Protein AF-A0A2V6IRQ8-F1 (afdb_monomer)

Structure (mmCIF, N/CA/C/O backbone):
data_AF-A0A2V6IRQ8-F1
#
_entry.id   AF-A0A2V6IRQ8-F1
#
loop_
_atom_site.group_PDB
_atom_site.id
_atom_site.type_symbol
_atom_site.label_atom_id
_atom_site.label_alt_id
_atom_site.label_comp_id
_atom_site.label_asym_id
_atom_site.label_entity_id
_atom_site.label_seq_id
_atom_site.pdbx_PDB_ins_code
_atom_site.Cartn_x
_atom_site.Cartn_y
_atom_site.Cartn_z
_atom_site.occupancy
_atom_site.B_iso_or_equiv
_atom_site.auth_seq_id
_atom_site.auth_comp_id
_atom_site.auth_asym_id
_atom_site.auth_atom_id
_atom_site.pdbx_PDB_model_num
ATOM 1 N N . MET A 1 1 ? -4.703 -6.733 11.888 1.00 53.25 1 MET A N 1
ATOM 2 C CA . MET A 1 1 ? -4.034 -6.183 10.716 1.00 53.25 1 MET A CA 1
ATOM 3 C C . MET A 1 1 ? -2.798 -5.450 11.197 1.00 53.25 1 MET A C 1
ATOM 5 O O . MET A 1 1 ? -2.923 -4.350 11.720 1.00 53.25 1 MET A O 1
ATOM 9 N N . ALA A 1 2 ? -1.626 -6.078 11.119 1.00 56.94 2 ALA A N 1
ATOM 10 C CA . ALA A 1 2 ? -0.384 -5.343 11.342 1.00 56.94 2 ALA A CA 1
ATOM 11 C C . ALA A 1 2 ? -0.173 -4.413 10.139 1.00 56.94 2 ALA A C 1
ATOM 13 O O . ALA A 1 2 ? -0.407 -4.824 8.999 1.00 56.94 2 ALA A O 1
ATOM 14 N N . LEU A 1 3 ? 0.179 -3.155 10.412 1.00 67.88 3 LEU A N 1
ATOM 15 C CA . LEU A 1 3 ? 0.457 -2.149 9.394 1.00 67.88 3 LEU A CA 1
ATOM 16 C C . LEU A 1 3 ? 1.966 -1.932 9.342 1.00 67.88 3 LEU A C 1
ATOM 18 O O . LEU A 1 3 ? 2.551 -1.478 10.327 1.00 67.88 3 LEU A O 1
ATOM 22 N N . THR A 1 4 ? 2.567 -2.204 8.191 1.00 81.94 4 THR A N 1
ATOM 23 C CA . THR A 1 4 ? 3.976 -1.888 7.941 1.00 81.94 4 THR A CA 1
ATOM 24 C C . THR A 1 4 ? 4.048 -0.744 6.942 1.00 81.94 4 THR A C 1
ATOM 26 O O . THR A 1 4 ? 3.414 -0.796 5.887 1.00 81.94 4 THR A O 1
ATOM 29 N N . ASN A 1 5 ? 4.799 0.302 7.284 1.00 85.81 5 ASN A N 1
ATOM 30 C CA . ASN A 1 5 ? 5.024 1.455 6.417 1.00 85.81 5 ASN A CA 1
ATOM 31 C C . ASN A 1 5 ? 6.472 1.430 5.931 1.00 85.81 5 ASN A C 1
ATOM 33 O O . ASN A 1 5 ? 7.392 1.362 6.747 1.00 85.81 5 ASN A O 1
ATOM 37 N N . PHE A 1 6 ? 6.658 1.498 4.617 1.00 87.19 6 PHE A N 1
ATOM 38 C CA . PHE A 1 6 ? 7.964 1.582 3.978 1.00 87.19 6 PHE A CA 1
ATOM 39 C C . PHE A 1 6 ? 8.106 2.945 3.303 1.00 87.19 6 PHE A C 1
ATOM 41 O O . PHE A 1 6 ? 7.242 3.354 2.528 1.00 87.19 6 PHE A O 1
ATOM 48 N N . GLU A 1 7 ? 9.205 3.627 3.602 1.00 84.62 7 GLU A N 1
ATOM 49 C CA . GLU A 1 7 ? 9.514 4.990 3.166 1.00 84.62 7 GLU A CA 1
ATOM 50 C C . GLU A 1 7 ? 10.965 5.043 2.668 1.00 84.62 7 GLU A C 1
ATOM 52 O O . GLU A 1 7 ? 11.757 4.144 2.961 1.00 84.62 7 GLU A O 1
ATOM 57 N N . ASN A 1 8 ? 11.331 6.115 1.958 1.00 81.81 8 ASN A N 1
ATOM 58 C CA . ASN A 1 8 ? 12.686 6.322 1.424 1.00 81.81 8 ASN A CA 1
ATOM 59 C C . ASN A 1 8 ? 13.161 5.176 0.506 1.00 81.81 8 ASN A C 1
ATOM 61 O O . ASN A 1 8 ? 14.272 4.660 0.628 1.00 81.81 8 ASN A O 1
ATOM 65 N N . LEU A 1 9 ? 12.275 4.769 -0.401 1.00 84.44 9 LEU A N 1
ATOM 66 C CA . LEU A 1 9 ? 12.488 3.698 -1.370 1.00 84.44 9 LEU A CA 1
ATOM 67 C C . LEU A 1 9 ? 13.013 4.264 -2.695 1.00 84.44 9 LEU A C 1
ATOM 69 O O . LEU A 1 9 ? 12.769 5.428 -3.018 1.00 84.44 9 LEU A O 1
ATOM 73 N N . SER A 1 10 ? 13.728 3.444 -3.466 1.00 82.69 10 SER A N 1
ATOM 74 C CA . SER A 1 10 ? 14.285 3.826 -4.768 1.00 82.69 10 SER A CA 1
ATOM 75 C C . SER A 1 10 ? 14.340 2.636 -5.718 1.00 82.69 10 SER A C 1
ATOM 77 O O . SER A 1 10 ? 14.867 1.590 -5.340 1.00 82.69 10 SER A O 1
ATOM 79 N N . GLY A 1 11 ? 13.883 2.824 -6.958 1.00 86.56 11 GLY A N 1
ATOM 80 C CA . GLY A 1 11 ? 13.835 1.747 -7.948 1.00 86.56 11 GLY A CA 1
ATOM 81 C C . GLY A 1 11 ? 12.893 0.610 -7.546 1.00 86.56 11 GLY A C 1
ATOM 82 O O . GLY A 1 11 ? 12.060 0.758 -6.646 1.00 86.56 11 GLY A O 1
ATOM 83 N N . ASP A 1 12 ? 13.020 -0.524 -8.232 1.00 90.44 12 ASP A N 1
ATOM 84 C CA . ASP A 1 12 ? 12.253 -1.725 -7.911 1.00 90.44 12 ASP A CA 1
ATOM 85 C C . ASP A 1 12 ? 12.600 -2.194 -6.498 1.00 90.44 12 ASP A C 1
ATOM 87 O O . ASP A 1 12 ? 13.757 -2.456 -6.164 1.00 90.44 12 ASP A O 1
ATOM 91 N N . THR A 1 13 ? 11.583 -2.279 -5.648 1.00 90.25 13 THR A N 1
ATOM 92 C CA . THR A 1 13 ? 11.760 -2.532 -4.221 1.00 90.25 13 THR A CA 1
ATOM 93 C C . THR A 1 13 ? 11.186 -3.894 -3.876 1.00 90.25 13 THR A C 1
ATOM 95 O O . THR A 1 13 ? 9.983 -4.115 -3.981 1.00 90.25 13 THR A O 1
ATOM 98 N N . THR A 1 14 ? 12.039 -4.809 -3.417 1.00 92.00 14 THR A N 1
ATOM 99 C CA . THR A 1 14 ? 11.591 -6.105 -2.893 1.00 92.00 14 THR A CA 1
ATOM 100 C C . THR A 1 14 ? 11.365 -6.004 -1.394 1.00 92.00 14 THR A C 1
ATOM 102 O O . THR A 1 14 ? 12.268 -5.618 -0.653 1.00 92.00 14 THR A O 1
ATOM 105 N N . ILE A 1 15 ? 10.160 -6.354 -0.953 1.00 88.38 15 ILE A N 1
ATOM 106 C CA . ILE A 1 15 ? 9.755 -6.319 0.451 1.00 88.38 15 ILE A CA 1
ATOM 107 C C . ILE A 1 15 ? 9.268 -7.691 0.908 1.00 88.38 15 ILE A C 1
ATOM 109 O O . ILE A 1 15 ? 8.635 -8.433 0.155 1.00 88.38 15 ILE A O 1
ATOM 113 N N . THR A 1 16 ? 9.547 -8.010 2.169 1.00 90.31 16 THR A N 1
ATOM 114 C CA . THR A 1 16 ? 8.952 -9.162 2.848 1.00 90.31 16 THR A CA 1
ATOM 115 C C . THR A 1 16 ? 7.533 -8.808 3.274 1.00 90.31 16 THR A C 1
ATOM 117 O O . THR A 1 16 ? 7.298 -7.741 3.846 1.00 90.31 16 THR A O 1
ATOM 120 N N . VAL A 1 17 ? 6.590 -9.701 2.996 1.00 87.56 17 VAL A N 1
ATOM 121 C CA . VAL A 1 17 ? 5.159 -9.510 3.242 1.00 87.56 17 VAL A CA 1
ATOM 122 C C . VAL A 1 17 ? 4.556 -10.754 3.874 1.00 87.56 17 VAL A C 1
ATOM 124 O O . VAL A 1 17 ? 5.045 -11.867 3.679 1.00 87.56 17 VAL A O 1
ATOM 127 N N . ASP A 1 18 ? 3.468 -10.564 4.614 1.00 86.81 18 ASP A N 1
ATOM 128 C CA . ASP A 1 18 ? 2.666 -11.692 5.064 1.00 86.81 18 ASP A CA 1
ATOM 129 C C . ASP A 1 18 ? 1.848 -12.266 3.907 1.00 86.81 18 ASP A C 1
ATOM 131 O O . ASP A 1 18 ? 1.414 -11.570 2.985 1.00 86.81 18 ASP A O 1
ATOM 135 N N . THR A 1 19 ? 1.586 -13.560 4.006 1.00 87.00 19 THR A N 1
ATOM 136 C CA . THR A 1 19 ? 0.744 -14.299 3.077 1.00 87.00 19 THR A CA 1
ATOM 137 C C . THR A 1 19 ? -0.640 -13.647 2.974 1.00 87.00 19 THR A C 1
ATOM 139 O O . THR A 1 19 ? -1.319 -13.459 3.985 1.00 87.00 19 THR A O 1
ATOM 142 N N . GLY A 1 20 ? -1.076 -13.301 1.760 1.00 85.06 20 GLY A N 1
ATOM 143 C CA . GLY A 1 20 ? -2.376 -12.651 1.545 1.00 85.06 20 GLY A CA 1
ATOM 144 C C . GLY A 1 20 ? -2.432 -11.175 1.956 1.00 85.06 20 GLY A C 1
ATOM 145 O O . GLY A 1 20 ? -3.526 -10.626 2.091 1.00 85.06 20 GLY A O 1
ATOM 146 N N . ALA A 1 21 ? -1.285 -10.530 2.193 1.00 88.12 21 ALA A N 1
ATOM 147 C CA . ALA A 1 21 ? -1.230 -9.096 2.440 1.00 88.12 21 ALA A CA 1
ATOM 148 C C . ALA A 1 21 ? -1.757 -8.276 1.254 1.00 88.12 21 ALA A C 1
ATOM 150 O O . ALA A 1 21 ? -1.769 -8.705 0.098 1.00 88.12 21 ALA A O 1
ATOM 151 N N . PHE A 1 22 ? -2.174 -7.053 1.562 1.00 90.25 22 PHE A N 1
ATOM 152 C CA . PHE A 1 22 ? -2.565 -6.060 0.574 1.00 90.25 22 PHE A CA 1
ATOM 153 C C . PHE A 1 22 ? -1.653 -4.843 0.686 1.00 90.25 22 PHE A C 1
ATOM 155 O O . PHE A 1 22 ? -1.447 -4.315 1.779 1.00 90.25 22 PHE A O 1
ATOM 162 N N . LEU A 1 23 ? -1.089 -4.406 -0.432 1.00 91.75 23 LEU A N 1
ATOM 163 C CA . LEU A 1 23 ? -0.146 -3.298 -0.501 1.00 91.75 23 LEU A CA 1
ATOM 164 C C . LEU A 1 23 ? -0.818 -2.107 -1.178 1.00 91.75 23 LEU A C 1
ATOM 166 O O . LEU A 1 23 ? -1.404 -2.242 -2.251 1.00 91.75 23 LEU A O 1
ATOM 170 N N . VAL A 1 24 ? -0.687 -0.937 -0.565 1.00 91.94 24 VAL A N 1
ATOM 171 C CA . VAL A 1 24 ? -1.057 0.351 -1.152 1.00 91.94 24 VAL A CA 1
ATOM 172 C C . VAL A 1 24 ? 0.225 1.115 -1.433 1.00 91.94 24 VAL A C 1
ATOM 174 O O . VAL A 1 24 ? 0.934 1.500 -0.501 1.00 91.94 24 VAL A O 1
ATOM 177 N N . VAL A 1 25 ? 0.522 1.323 -2.709 1.00 91.25 25 VAL A N 1
ATOM 178 C CA . VAL A 1 25 ? 1.750 1.969 -3.171 1.00 91.25 25 VAL A CA 1
ATOM 179 C C . VAL A 1 25 ? 1.410 3.363 -3.667 1.00 91.25 25 VAL A C 1
ATOM 181 O O . VAL A 1 25 ? 0.555 3.529 -4.533 1.00 91.25 25 VAL A O 1
ATOM 184 N N . HIS A 1 26 ? 2.078 4.368 -3.108 1.00 89.12 26 HIS A N 1
ATOM 185 C CA . HIS A 1 26 ? 1.963 5.748 -3.561 1.00 89.12 26 HIS A CA 1
ATOM 186 C C . HIS A 1 26 ? 3.193 6.108 -4.381 1.00 89.12 26 HIS A C 1
ATOM 188 O O . HIS A 1 26 ? 4.317 6.110 -3.867 1.00 89.12 26 HIS A O 1
ATOM 194 N N . TYR A 1 27 ? 2.979 6.502 -5.625 1.00 87.50 27 TYR A N 1
ATOM 195 C CA . TYR A 1 27 ? 4.008 7.057 -6.489 1.00 87.50 27 TYR A CA 1
ATOM 196 C C . TYR A 1 27 ? 3.909 8.582 -6.505 1.00 87.50 27 TYR A C 1
ATOM 198 O O . TYR A 1 27 ? 2.823 9.158 -6.552 1.00 87.50 27 TYR A O 1
ATOM 206 N N . GLY A 1 28 ? 5.054 9.255 -6.460 1.00 84.69 28 GLY A N 1
ATOM 207 C CA . GLY A 1 28 ? 5.132 10.714 -6.422 1.00 84.69 28 GLY A CA 1
ATOM 208 C C . GLY A 1 28 ? 6.580 11.187 -6.357 1.00 84.69 28 GLY A C 1
ATOM 209 O O . GLY A 1 28 ? 7.436 10.669 -7.071 1.00 84.69 28 GLY A O 1
ATOM 210 N N . LYS A 1 29 ? 6.883 12.121 -5.446 1.00 79.50 29 LYS A N 1
ATOM 211 C CA . LYS A 1 29 ? 8.236 12.673 -5.221 1.00 79.50 29 LYS A CA 1
ATOM 212 C C . LYS A 1 29 ? 9.232 11.673 -4.590 1.00 79.50 29 LYS A C 1
ATOM 214 O O . LYS A 1 29 ? 10.265 12.092 -4.090 1.00 79.50 29 LYS A O 1
ATOM 219 N N . GLY A 1 30 ? 8.945 10.370 -4.567 1.00 68.88 30 GLY A N 1
ATOM 220 C CA . GLY A 1 30 ? 9.873 9.344 -4.072 1.00 68.88 30 GLY A CA 1
ATOM 221 C C . GLY A 1 30 ? 11.289 9.454 -4.654 1.00 68.88 30 GLY A C 1
ATOM 222 O O . GLY A 1 30 ? 11.543 10.276 -5.534 1.00 68.88 30 GLY A O 1
ATOM 223 N N . SER A 1 31 ? 12.238 8.638 -4.197 1.00 64.62 31 SER A N 1
ATOM 224 C CA . SER A 1 31 ? 13.612 8.733 -4.713 1.00 64.62 31 SER A CA 1
ATOM 225 C C . SER A 1 31 ? 13.637 8.523 -6.236 1.00 64.62 31 SER A C 1
ATOM 227 O O . SER A 1 31 ? 13.258 7.463 -6.730 1.00 64.62 31 SER A O 1
ATOM 229 N N . GLY A 1 32 ? 14.028 9.562 -6.985 1.00 62.81 32 GLY A N 1
ATOM 230 C CA . GLY A 1 32 ? 13.998 9.588 -8.457 1.00 62.81 32 GLY A CA 1
ATOM 231 C C . GLY A 1 32 ? 12.677 10.047 -9.100 1.00 62.81 32 GLY A C 1
ATOM 232 O O . GLY A 1 32 ? 12.580 10.070 -10.323 1.00 62.81 32 GLY A O 1
ATOM 233 N N . GLY A 1 33 ? 11.671 10.430 -8.311 1.00 63.72 33 GLY A N 1
ATOM 234 C CA . GLY A 1 33 ? 10.341 10.835 -8.769 1.00 63.72 33 GLY A CA 1
ATOM 235 C C . GLY A 1 33 ? 10.127 12.345 -8.929 1.00 63.72 33 GLY A C 1
ATOM 236 O O . GLY A 1 33 ? 10.807 13.172 -8.316 1.00 63.72 33 GLY A O 1
ATOM 237 N N . SER A 1 34 ? 9.137 12.723 -9.743 1.00 67.69 34 SER A N 1
ATOM 238 C CA . SER A 1 34 ? 8.743 14.120 -9.956 1.00 67.69 34 SER A CA 1
ATOM 239 C C . SER A 1 34 ? 7.863 14.662 -8.820 1.00 67.69 34 SER A C 1
ATOM 241 O O . SER A 1 34 ? 7.087 13.942 -8.201 1.00 67.69 34 SER A O 1
ATOM 243 N N . SER A 1 35 ? 7.930 15.974 -8.574 1.00 66.62 35 SER A N 1
ATOM 244 C CA . SER A 1 35 ? 6.988 16.695 -7.696 1.00 66.62 35 SER A CA 1
ATOM 245 C C . SER A 1 35 ? 5.658 17.042 -8.382 1.00 66.62 35 SER A C 1
ATOM 247 O O . SER A 1 35 ? 4.798 17.687 -7.778 1.00 66.62 35 SER A O 1
ATOM 249 N N . LYS A 1 36 ? 5.500 16.664 -9.656 1.00 63.97 36 LYS A N 1
ATOM 250 C CA . LYS A 1 36 ? 4.322 16.909 -10.490 1.00 63.97 36 LYS A CA 1
ATOM 251 C C . LYS A 1 36 ? 3.714 15.562 -10.887 1.00 63.97 36 LYS A C 1
ATOM 253 O O . LYS A 1 36 ? 4.378 14.780 -11.565 1.00 63.97 36 LYS A O 1
ATOM 258 N N . GLY A 1 37 ? 2.466 15.330 -10.486 1.00 63.28 37 GLY A N 1
ATOM 259 C CA . GLY A 1 37 ? 1.765 14.063 -10.716 1.00 63.28 37 GLY A CA 1
ATOM 260 C C . GLY A 1 37 ? 2.118 12.996 -9.679 1.00 63.28 37 GLY A C 1
ATOM 261 O O . GLY A 1 37 ? 3.211 12.991 -9.113 1.00 63.28 37 GLY A O 1
ATOM 262 N N . GLY A 1 38 ? 1.151 12.136 -9.393 1.00 73.44 38 GLY A N 1
ATOM 263 C CA . GLY A 1 38 ? 1.280 11.008 -8.488 1.00 73.44 38 GLY A CA 1
ATOM 264 C C . GLY A 1 38 ? 0.208 9.986 -8.825 1.00 73.44 38 GLY A C 1
ATOM 265 O O . GLY A 1 38 ? -0.879 10.355 -9.273 1.00 73.44 38 GLY A O 1
ATOM 266 N N . SER A 1 39 ? 0.527 8.719 -8.616 1.00 83.19 39 SER A N 1
ATOM 267 C CA . SER A 1 39 ? -0.394 7.611 -8.836 1.00 83.19 39 SER A CA 1
ATOM 268 C C . SER A 1 39 ? -0.483 6.746 -7.593 1.00 83.19 39 SER A C 1
ATOM 270 O O . SER A 1 39 ? 0.354 6.810 -6.685 1.00 83.19 39 SER A O 1
ATOM 272 N N . LEU A 1 40 ? -1.551 5.963 -7.534 1.00 87.62 40 LEU A N 1
ATOM 273 C CA . LEU A 1 40 ? -1.799 5.034 -6.452 1.00 87.62 40 LEU A CA 1
ATOM 274 C C . LEU A 1 40 ? -2.113 3.677 -7.054 1.00 87.62 40 LEU A C 1
ATOM 276 O O . LEU A 1 40 ? -3.021 3.553 -7.873 1.00 87.62 40 LEU A O 1
ATOM 280 N N . GLU A 1 41 ? -1.376 2.669 -6.610 1.00 89.69 41 GLU A N 1
ATOM 281 C CA . GLU A 1 41 ? -1.554 1.300 -7.068 1.00 89.69 41 GLU A CA 1
ATOM 282 C C . GLU A 1 41 ? -1.776 0.355 -5.897 1.00 89.69 41 GLU A C 1
ATOM 284 O O . GLU A 1 41 ? -1.313 0.570 -4.772 1.00 89.69 41 GLU A O 1
ATOM 289 N N . PHE A 1 42 ? -2.515 -0.707 -6.188 1.00 90.69 42 PHE A N 1
ATOM 290 C CA . PHE A 1 42 ? -2.904 -1.722 -5.232 1.00 90.69 42 PHE A CA 1
ATOM 291 C C . PHE A 1 42 ? -2.350 -3.069 -5.674 1.00 90.69 42 PHE A C 1
ATOM 293 O O . PHE A 1 42 ? -2.649 -3.525 -6.777 1.00 90.69 42 PHE A O 1
ATOM 300 N N . PHE A 1 43 ? -1.595 -3.725 -4.797 1.00 90.25 43 PHE A N 1
ATOM 301 C CA . PHE A 1 43 ? -1.071 -5.062 -5.054 1.00 90.25 43 PHE A CA 1
ATOM 302 C C . PHE A 1 43 ? -1.647 -6.029 -4.031 1.00 90.25 43 PHE A C 1
ATOM 304 O O . PHE A 1 43 ? -1.519 -5.832 -2.821 1.00 90.25 43 PHE A O 1
ATOM 311 N N . GLN A 1 44 ? -2.281 -7.087 -4.521 1.00 90.94 44 GLN A N 1
ATOM 312 C CA . GLN A 1 44 ? -2.716 -8.196 -3.691 1.00 90.94 44 GLN A CA 1
ATOM 313 C C . GLN A 1 44 ? -1.660 -9.293 -3.749 1.00 90.94 44 GLN A C 1
ATOM 315 O O . GLN A 1 44 ? -1.338 -9.790 -4.826 1.00 90.94 44 GLN A O 1
ATOM 320 N N . VAL A 1 45 ? -1.149 -9.687 -2.587 1.00 89.56 45 VAL A N 1
ATOM 321 C CA . VAL A 1 45 ? -0.247 -10.831 -2.474 1.00 89.56 45 VAL A CA 1
ATOM 322 C C . VAL A 1 45 ? -1.079 -12.103 -2.625 1.00 89.56 45 VAL A C 1
ATOM 324 O O . VAL A 1 45 ? -2.024 -12.333 -1.867 1.00 89.56 45 VAL A O 1
ATOM 327 N N . VAL A 1 46 ? -0.751 -12.926 -3.618 1.00 88.50 46 VAL A N 1
ATOM 328 C CA . VAL A 1 46 ? -1.454 -14.180 -3.939 1.00 88.50 46 VAL A CA 1
ATOM 329 C C . VAL A 1 46 ? -0.499 -15.374 -3.831 1.00 88.50 46 VAL A C 1
ATOM 331 O O . VAL A 1 46 ? 0.670 -15.208 -3.502 1.00 88.50 46 VAL A O 1
ATOM 334 N N . ASN A 1 47 ? -0.999 -16.595 -4.057 1.00 90.12 47 ASN A N 1
ATOM 335 C CA . ASN A 1 47 ? -0.194 -17.830 -4.147 1.00 90.12 47 ASN A CA 1
ATOM 336 C C . ASN A 1 47 ? 0.739 -18.107 -2.961 1.00 90.12 47 ASN A C 1
ATOM 338 O O . ASN A 1 47 ? 1.776 -18.749 -3.095 1.00 90.12 47 ASN A O 1
ATOM 342 N N . ASN A 1 48 ? 0.353 -17.631 -1.787 1.00 87.38 48 ASN A N 1
ATOM 343 C CA . ASN A 1 48 ? 1.126 -17.730 -0.566 1.00 87.38 48 ASN A CA 1
ATOM 344 C C . ASN A 1 48 ? 2.544 -17.126 -0.626 1.00 87.38 48 ASN A C 1
ATOM 346 O O . ASN A 1 48 ? 3.428 -17.549 0.121 1.00 87.38 48 ASN A O 1
ATOM 350 N N . GLU A 1 49 ? 2.756 -16.121 -1.475 1.00 88.69 49 GLU A N 1
ATOM 351 C CA . GLU A 1 49 ? 4.026 -15.404 -1.547 1.00 88.69 49 GLU A CA 1
ATOM 352 C C . GLU A 1 49 ? 4.356 -14.699 -0.222 1.00 88.69 49 GLU A C 1
ATOM 354 O O . GLU A 1 49 ? 3.480 -14.198 0.487 1.00 88.69 49 GLU A O 1
ATOM 359 N N . THR A 1 50 ? 5.647 -14.674 0.108 1.00 89.50 50 THR A N 1
ATOM 360 C CA . THR A 1 50 ? 6.196 -14.018 1.308 1.00 89.50 50 THR A CA 1
ATOM 361 C C . THR A 1 50 ? 7.162 -12.885 0.965 1.00 89.50 50 THR A C 1
ATOM 363 O O . THR A 1 50 ? 7.630 -12.159 1.842 1.00 89.50 50 THR A O 1
ATOM 366 N N . THR A 1 51 ? 7.452 -12.706 -0.322 1.00 90.19 51 THR A N 1
ATOM 367 C CA . THR A 1 51 ? 8.303 -11.647 -0.860 1.00 90.19 51 THR A CA 1
ATOM 368 C C . THR A 1 51 ? 7.702 -11.155 -2.160 1.00 90.19 51 THR A C 1
ATOM 370 O O . THR A 1 51 ? 7.429 -11.967 -3.040 1.00 90.19 51 THR A O 1
ATOM 373 N N . VAL A 1 52 ? 7.534 -9.842 -2.290 1.00 91.00 52 VAL A N 1
ATOM 374 C CA . VAL A 1 52 ? 7.001 -9.215 -3.504 1.00 91.00 52 VAL A CA 1
ATOM 375 C C . VAL A 1 52 ? 7.918 -8.080 -3.925 1.00 91.00 52 VAL A C 1
ATOM 377 O O . VAL A 1 52 ? 8.395 -7.310 -3.089 1.00 91.00 52 VAL A O 1
ATOM 380 N N . THR A 1 53 ? 8.154 -7.976 -5.230 1.00 93.12 53 THR A N 1
A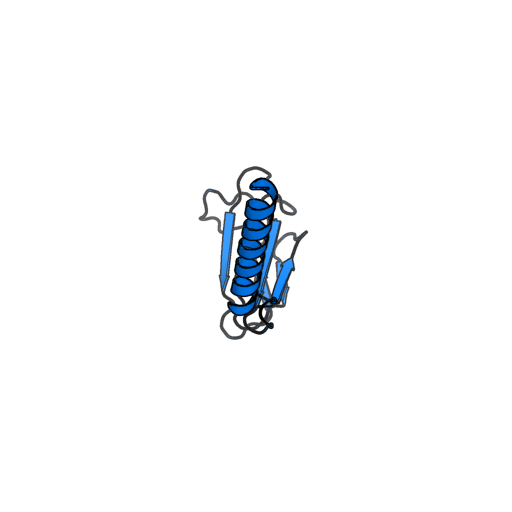TOM 381 C CA . THR A 1 53 ? 8.866 -6.850 -5.832 1.00 93.12 53 THR A CA 1
ATOM 382 C C . THR A 1 53 ? 7.854 -5.839 -6.348 1.00 93.12 53 THR A C 1
ATOM 384 O O . THR A 1 53 ? 7.090 -6.122 -7.267 1.00 93.12 53 THR A O 1
ATOM 387 N N . VAL A 1 54 ? 7.849 -4.656 -5.740 1.00 91.19 54 VAL A N 1
ATOM 388 C CA . VAL A 1 54 ?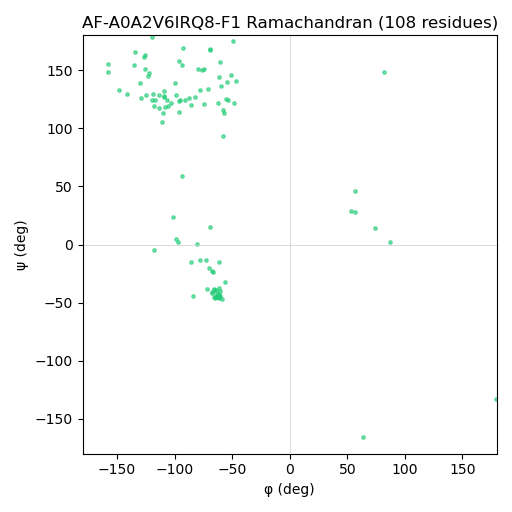 7.045 -3.517 -6.179 1.00 91.19 54 VAL A CA 1
ATOM 389 C C . VAL A 1 54 ? 7.840 -2.733 -7.227 1.00 91.19 54 VAL A C 1
ATOM 391 O O . VAL A 1 54 ? 8.976 -2.340 -6.935 1.00 91.19 54 VAL A O 1
ATOM 394 N N . PRO A 1 55 ? 7.276 -2.486 -8.424 1.00 90.12 55 PRO A N 1
ATOM 395 C CA . PRO A 1 55 ? 7.936 -1.700 -9.460 1.00 90.12 55 PRO A CA 1
ATOM 396 C C . 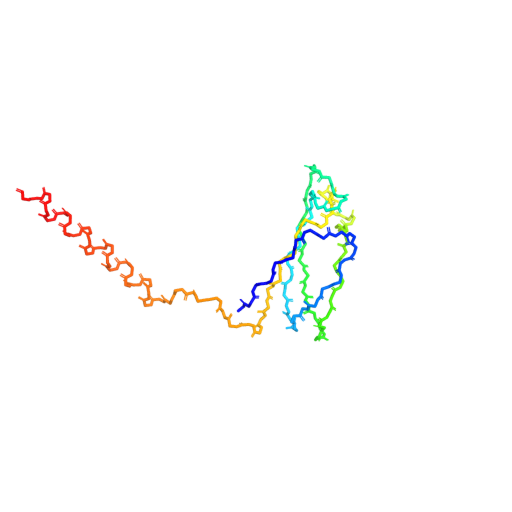PRO A 1 55 ? 8.258 -0.284 -8.980 1.00 90.12 55 PRO A C 1
ATOM 398 O O . PRO A 1 55 ? 7.416 0.375 -8.370 1.00 90.12 55 PRO A O 1
ATOM 401 N N . GLY A 1 56 ? 9.462 0.201 -9.279 1.00 87.25 56 GLY A N 1
ATOM 402 C CA . GLY A 1 56 ? 9.950 1.522 -8.872 1.00 87.25 56 GLY A CA 1
ATOM 403 C C . GLY A 1 56 ? 9.203 2.686 -9.513 1.00 87.25 56 GLY A C 1
ATOM 404 O O . GLY A 1 56 ? 9.159 3.785 -8.952 1.00 87.25 56 GLY A O 1
ATOM 405 N N . PHE A 1 57 ? 8.594 2.423 -10.665 1.00 85.44 57 PHE A N 1
ATOM 406 C CA . PHE A 1 57 ? 7.755 3.349 -11.405 1.00 85.44 57 PHE A CA 1
ATOM 407 C C . PHE A 1 57 ? 6.370 2.738 -11.599 1.00 85.44 57 PHE A C 1
ATOM 409 O O . PHE A 1 57 ? 6.256 1.517 -11.729 1.00 85.44 57 PHE A O 1
ATOM 416 N N . PRO A 1 58 ? 5.330 3.575 -11.627 1.00 85.25 58 PRO A N 1
ATOM 417 C CA . PRO A 1 58 ? 3.970 3.113 -11.817 1.00 85.25 58 PRO A CA 1
ATOM 418 C C . PRO A 1 58 ? 3.739 2.590 -13.235 1.00 85.25 58 PRO A C 1
ATOM 420 O O . PRO A 1 58 ? 4.537 2.801 -14.153 1.00 85.25 58 PRO A O 1
ATOM 423 N N . ASN A 1 59 ? 2.607 1.921 -13.417 1.00 85.50 59 ASN A N 1
ATOM 424 C CA . ASN A 1 59 ? 2.157 1.402 -14.692 1.00 85.50 59 ASN A CA 1
ATOM 425 C C . ASN A 1 59 ? 2.132 2.514 -15.751 1.00 85.50 59 ASN A C 1
ATOM 427 O O . ASN A 1 59 ? 1.455 3.529 -15.601 1.00 85.50 59 ASN A O 1
ATOM 431 N N . ALA A 1 60 ? 2.832 2.287 -16.864 1.00 80.94 60 ALA A N 1
ATOM 432 C CA . ALA A 1 60 ? 2.949 3.247 -17.961 1.00 80.94 60 ALA A CA 1
ATOM 433 C C . ALA A 1 60 ? 1.603 3.610 -18.627 1.00 80.94 60 ALA A C 1
ATOM 435 O O . ALA A 1 60 ? 1.536 4.580 -19.379 1.00 80.94 60 ALA A O 1
ATOM 436 N N . GLY A 1 61 ? 0.540 2.837 -18.379 1.00 82.00 61 GLY A N 1
ATOM 437 C CA . GLY A 1 61 ? -0.820 3.153 -18.813 1.00 82.00 61 GLY A CA 1
ATOM 438 C C . GLY A 1 61 ? -1.532 4.213 -17.963 1.00 82.00 61 GLY A C 1
ATOM 439 O O . GLY A 1 61 ? -2.563 4.728 -18.396 1.00 82.00 61 GLY A O 1
ATOM 440 N N . ASP A 1 62 ? -1.016 4.556 -16.780 1.00 76.31 62 ASP A N 1
ATOM 441 C CA . ASP A 1 62 ? -1.585 5.608 -15.940 1.00 76.31 62 ASP A CA 1
ATOM 442 C C . ASP A 1 62 ? -1.037 6.987 -16.355 1.00 76.31 62 ASP A C 1
ATOM 444 O O . ASP A 1 62 ? 0.158 7.277 -16.340 1.00 76.31 62 ASP A O 1
ATOM 448 N N . THR A 1 63 ? -1.954 7.865 -16.757 1.00 75.38 63 THR A N 1
ATOM 449 C CA . THR A 1 63 ? -1.649 9.199 -17.293 1.00 75.38 63 THR A CA 1
ATOM 450 C C . THR A 1 63 ? -1.105 10.158 -16.226 1.00 75.38 63 THR A C 1
ATOM 452 O O . THR A 1 63 ? -0.455 11.147 -16.562 1.00 75.38 63 THR A O 1
ATOM 455 N N . PHE A 1 64 ? -1.343 9.882 -14.939 1.00 69.19 64 PHE A N 1
ATOM 456 C CA . PHE A 1 64 ? -0.888 10.714 -13.817 1.00 69.19 64 PHE A CA 1
ATOM 457 C C . PHE A 1 64 ? 0.394 10.182 -13.153 1.00 69.19 64 PHE A C 1
ATOM 459 O O . PHE A 1 64 ? 0.875 10.746 -12.164 1.00 69.19 64 PHE A O 1
ATOM 466 N N . ALA A 1 65 ? 0.974 9.126 -13.720 1.00 69.38 65 ALA A N 1
ATOM 467 C CA . ALA A 1 65 ? 1.980 8.269 -13.111 1.00 69.38 65 ALA A CA 1
ATOM 468 C C . ALA A 1 65 ? 3.424 8.702 -13.436 1.00 69.38 65 ALA A C 1
ATOM 470 O O . ALA A 1 65 ? 4.228 7.970 -14.003 1.00 69.38 65 ALA A O 1
ATOM 471 N N . THR A 1 66 ? 3.777 9.936 -13.077 1.00 71.50 66 THR A N 1
ATOM 472 C CA . THR A 1 66 ? 5.090 10.541 -13.388 1.00 71.50 66 THR A CA 1
ATOM 473 C C . THR A 1 66 ? 6.081 10.539 -12.213 1.00 71.50 66 THR A C 1
ATOM 475 O O . THR A 1 66 ? 7.002 11.358 -12.165 1.00 71.50 66 THR A O 1
ATOM 478 N N . GLY A 1 67 ? 5.908 9.634 -11.245 1.00 76.50 67 GLY A N 1
ATOM 479 C CA . GLY A 1 67 ? 6.667 9.600 -9.989 1.00 76.50 67 GLY A CA 1
ATOM 480 C C . GLY A 1 67 ? 7.351 8.263 -9.699 1.00 76.50 67 GLY A C 1
ATOM 481 O O . GLY A 1 67 ? 7.003 7.241 -10.272 1.00 76.50 67 GLY A O 1
ATOM 482 N N . GLY A 1 68 ? 8.315 8.276 -8.780 1.00 83.81 68 GLY A N 1
ATOM 483 C CA . GLY A 1 68 ? 8.887 7.064 -8.183 1.00 83.81 68 GLY A CA 1
ATOM 484 C C . GLY A 1 68 ? 8.147 6.697 -6.895 1.00 83.81 68 GLY A C 1
ATOM 485 O O . GLY A 1 68 ? 7.357 7.507 -6.393 1.00 83.81 68 GLY A O 1
ATOM 486 N N . ILE A 1 69 ? 8.396 5.508 -6.337 1.00 86.94 69 ILE A N 1
ATOM 487 C CA . ILE A 1 69 ? 7.762 5.073 -5.078 1.00 86.94 69 ILE A CA 1
ATOM 488 C C . ILE A 1 69 ? 8.052 6.085 -3.964 1.00 86.94 69 ILE A C 1
ATOM 490 O O . ILE A 1 69 ? 9.187 6.236 -3.513 1.00 86.94 69 ILE A O 1
ATOM 494 N N . SER A 1 70 ? 7.010 6.768 -3.495 1.00 86.88 70 SER A N 1
ATOM 495 C CA . SER A 1 70 ? 7.082 7.630 -2.314 1.00 86.88 70 SER A CA 1
ATOM 496 C C . SER A 1 70 ? 6.901 6.834 -1.029 1.00 86.88 70 SER A C 1
ATOM 498 O O . SER A 1 70 ? 7.679 7.023 -0.101 1.00 86.88 70 SER A O 1
ATOM 500 N N . SER A 1 71 ? 5.931 5.916 -1.001 1.00 87.88 71 SER A N 1
ATOM 501 C CA . SER A 1 71 ? 5.673 5.053 0.148 1.00 87.88 71 SER A CA 1
ATOM 502 C C . SER A 1 71 ? 4.923 3.785 -0.236 1.00 87.88 71 SER A C 1
ATOM 504 O O . SER A 1 71 ? 4.174 3.751 -1.217 1.00 87.88 71 SER A O 1
ATOM 506 N N . ILE A 1 72 ? 5.092 2.746 0.580 1.00 89.69 72 ILE A N 1
ATOM 507 C CA . ILE A 1 72 ? 4.304 1.514 0.512 1.00 89.69 72 ILE A CA 1
ATOM 508 C C . ILE A 1 72 ? 3.680 1.273 1.881 1.00 89.69 72 ILE A C 1
ATOM 510 O O . ILE A 1 72 ? 4.376 1.240 2.897 1.00 89.69 72 ILE A O 1
ATOM 514 N N . ARG A 1 73 ? 2.365 1.058 1.909 1.00 89.94 73 ARG A N 1
ATOM 515 C CA . ARG A 1 73 ? 1.650 0.586 3.096 1.00 89.94 73 ARG A CA 1
ATOM 516 C C . ARG A 1 73 ? 1.209 -0.849 2.905 1.00 89.94 73 ARG A C 1
ATOM 518 O O . ARG A 1 73 ? 0.405 -1.127 2.021 1.00 89.94 73 ARG A O 1
ATOM 525 N N . ALA A 1 74 ? 1.708 -1.735 3.756 1.00 88.25 74 ALA A N 1
ATOM 526 C CA . ALA A 1 74 ? 1.313 -3.131 3.782 1.00 88.25 74 ALA A CA 1
ATOM 527 C C . ALA A 1 74 ? 0.278 -3.383 4.873 1.00 88.25 74 ALA A C 1
ATOM 529 O O . ALA A 1 74 ? 0.474 -3.031 6.038 1.00 88.25 74 ALA A O 1
ATOM 530 N N . PHE A 1 75 ? -0.811 -4.025 4.476 1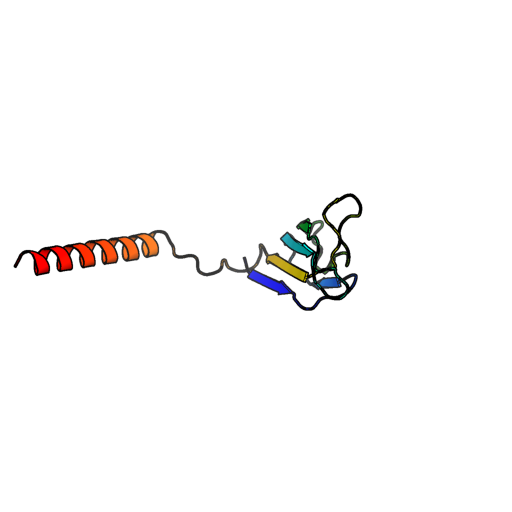.00 86.06 75 PHE A N 1
ATOM 531 C CA . PHE A 1 75 ? -1.896 -4.442 5.335 1.00 86.06 75 PHE A CA 1
ATOM 532 C C . PHE A 1 75 ? -1.901 -5.965 5.438 1.00 86.06 75 PHE A C 1
ATOM 534 O O . PHE A 1 75 ? -2.297 -6.666 4.505 1.00 86.06 75 PHE A O 1
ATOM 541 N N . CYS A 1 76 ? -1.463 -6.477 6.585 1.00 79.31 76 CYS A N 1
ATOM 542 C CA . CYS A 1 76 ? -1.286 -7.908 6.779 1.00 79.31 76 CYS A CA 1
ATOM 543 C C . CYS A 1 76 ? -2.516 -8.556 7.439 1.00 79.31 76 CYS A C 1
ATOM 545 O O . CYS A 1 76 ? -2.884 -8.145 8.548 1.00 79.31 76 CYS A O 1
ATOM 547 N N . PRO A 1 77 ? -3.133 -9.591 6.838 1.00 69.62 77 PRO A N 1
ATOM 548 C CA . PRO A 1 77 ? -4.299 -10.269 7.412 1.00 69.62 77 PRO A CA 1
ATOM 549 C C . PRO A 1 77 ? -3.975 -11.057 8.693 1.00 69.62 77 PRO A C 1
ATOM 551 O O . PRO A 1 77 ? -4.868 -11.261 9.509 1.00 69.62 77 PRO A O 1
ATOM 554 N N . GLY A 1 78 ? -2.712 -11.454 8.900 1.00 60.91 78 GLY A N 1
ATOM 555 C CA . GLY A 1 78 ? -2.284 -12.287 10.034 1.00 60.91 78 GLY A CA 1
ATOM 556 C C . GLY A 1 78 ? -1.947 -11.544 11.334 1.00 60.91 78 GLY A C 1
ATOM 557 O O . GLY A 1 78 ? -1.871 -12.168 12.389 1.00 60.91 78 GLY A O 1
ATOM 558 N N . GLY A 1 79 ? -1.757 -10.221 11.302 1.00 60.22 79 GLY A N 1
ATOM 559 C CA . GLY A 1 79 ? -1.480 -9.462 12.527 1.00 60.22 79 GLY A CA 1
ATOM 560 C C . GLY A 1 79 ? -2.747 -9.257 13.368 1.00 60.22 79 GLY A C 1
ATOM 561 O O . GLY A 1 79 ? -3.826 -9.107 12.783 1.00 60.22 79 GLY A O 1
ATOM 562 N N . PRO A 1 80 ? -2.669 -9.148 14.709 1.00 58.00 80 PRO A N 1
ATOM 563 C CA . PRO A 1 80 ? -3.811 -8.703 15.505 1.00 58.00 80 PRO A CA 1
ATOM 564 C C . PRO A 1 80 ? -4.318 -7.351 14.967 1.00 58.00 80 PRO A C 1
ATOM 566 O O . PRO A 1 80 ? -3.516 -6.538 14.492 1.00 58.00 80 PRO A O 1
ATOM 569 N N . PRO A 1 81 ? -5.641 -7.107 14.891 1.00 60.06 81 PRO A N 1
ATOM 570 C CA . PRO A 1 81 ? -6.167 -5.770 14.622 1.00 60.06 81 PRO A CA 1
ATOM 571 C C . PRO A 1 81 ? -5.442 -4.758 15.516 1.00 60.06 81 PRO A C 1
ATOM 573 O O . PRO A 1 81 ? -5.190 -5.088 16.680 1.00 60.06 81 PRO A O 1
ATOM 576 N N . PRO A 1 82 ? -5.103 -3.548 15.025 1.00 64.25 82 PRO A N 1
ATOM 577 C CA . PRO A 1 82 ? -4.803 -2.479 15.966 1.00 64.25 82 PRO A CA 1
ATOM 578 C C . PRO A 1 82 ? -5.976 -2.412 16.955 1.00 64.25 82 PRO A C 1
ATOM 580 O O . PRO A 1 82 ? -7.097 -2.721 16.539 1.00 64.25 82 PRO A O 1
ATOM 583 N N . PRO A 1 83 ? -5.760 -2.078 18.237 1.00 69.06 83 PRO A N 1
ATOM 584 C CA . PRO A 1 83 ? -6.849 -1.971 19.199 1.00 69.06 83 PRO A CA 1
ATOM 585 C C . PRO A 1 83 ? -7.869 -0.943 18.697 1.00 69.06 83 PRO A C 1
ATOM 587 O O . PRO A 1 83 ? -7.699 0.262 18.873 1.00 69.06 83 PRO A O 1
ATOM 590 N N . VAL A 1 84 ? -8.897 -1.408 17.989 1.00 71.50 84 VAL A N 1
ATOM 591 C CA . VAL A 1 84 ? -10.014 -0.575 17.570 1.00 71.50 84 VAL A CA 1
ATOM 592 C C . VAL A 1 84 ? -10.927 -0.516 18.785 1.00 71.50 84 VAL A C 1
ATOM 594 O O . VAL A 1 84 ? -11.262 -1.580 19.313 1.00 71.50 84 VAL A O 1
ATOM 597 N N . PRO A 1 85 ? -11.308 0.684 19.257 1.00 73.31 85 PRO A N 1
ATOM 598 C CA . PRO A 1 85 ? -12.298 0.818 20.311 1.00 73.31 85 PRO A CA 1
ATOM 599 C C . PRO A 1 85 ? -13.515 -0.038 19.977 1.00 73.31 85 PRO A C 1
ATOM 601 O O . PRO A 1 85 ? -14.118 0.116 18.913 1.00 73.31 85 PRO A O 1
ATOM 604 N N . ASP A 1 86 ? -13.845 -0.967 20.864 1.00 77.50 86 ASP A N 1
ATOM 605 C CA . ASP A 1 86 ? -15.040 -1.778 20.705 1.00 77.50 86 ASP A CA 1
ATOM 606 C C . ASP A 1 86 ? -16.302 -0.922 20.908 1.00 77.50 86 ASP A C 1
ATOM 608 O O . ASP A 1 86 ? -16.265 0.227 21.372 1.00 77.50 86 ASP A O 1
ATOM 612 N N . SER A 1 87 ? -17.459 -1.482 20.553 1.00 78.81 87 SER A N 1
ATOM 613 C CA . SER A 1 87 ? -18.747 -0.809 20.739 1.00 78.81 87 SER A CA 1
ATOM 614 C C . SER A 1 87 ? -18.979 -0.403 22.203 1.00 78.81 87 SER A C 1
ATOM 616 O O . SER A 1 87 ? -19.547 0.660 22.457 1.00 78.81 87 SER A O 1
ATOM 618 N N . GLY A 1 88 ? -18.461 -1.171 23.168 1.00 81.62 88 GLY A N 1
ATOM 619 C CA . GLY A 1 88 ? -18.481 -0.827 24.592 1.00 81.62 88 GLY A CA 1
ATOM 620 C C . GLY A 1 88 ? -17.716 0.460 24.911 1.00 81.62 88 GLY A C 1
ATOM 621 O O . GLY A 1 88 ? -18.240 1.349 25.582 1.00 81.62 88 GLY A O 1
ATOM 622 N N . THR A 1 89 ? -16.514 0.615 24.362 1.00 84.69 89 THR A N 1
ATOM 623 C CA . THR A 1 89 ? -15.678 1.811 24.513 1.00 84.69 89 THR A CA 1
ATOM 624 C C . THR A 1 89 ? -16.361 3.029 23.898 1.00 84.69 89 THR A C 1
ATOM 626 O O . THR A 1 89 ? -16.397 4.097 24.513 1.00 84.69 89 THR A O 1
ATOM 629 N N . THR A 1 90 ? -16.983 2.874 22.724 1.00 86.25 90 THR A N 1
ATOM 630 C CA . THR A 1 90 ? -17.749 3.970 22.106 1.00 86.25 90 THR A CA 1
ATOM 631 C C . THR A 1 90 ? -18.955 4.383 22.953 1.00 86.25 90 THR A C 1
ATOM 633 O O . THR A 1 90 ? -19.203 5.578 23.119 1.00 86.25 90 THR A O 1
ATOM 636 N N . ALA A 1 91 ? -19.658 3.424 23.566 1.00 88.44 91 ALA A N 1
ATOM 637 C CA . ALA A 1 91 ? -20.783 3.701 24.454 1.00 88.44 91 ALA A CA 1
ATOM 638 C C . ALA A 1 91 ? -20.342 4.427 25.736 1.00 88.44 91 ALA A C 1
ATOM 640 O O . ALA A 1 91 ? -21.023 5.350 26.178 1.00 88.44 91 ALA A O 1
ATOM 641 N N . MET A 1 92 ? -19.185 4.075 26.302 1.00 93.06 92 MET A N 1
ATOM 642 C CA . MET A 1 92 ? -18.617 4.757 27.472 1.00 93.06 92 MET A CA 1
ATOM 643 C C . MET A 1 92 ? -18.178 6.193 27.155 1.00 93.06 92 MET A C 1
ATOM 645 O O . MET A 1 92 ? -18.448 7.115 27.931 1.00 93.06 92 MET A O 1
ATOM 649 N N . LEU A 1 93 ? -17.549 6.419 25.998 1.00 91.75 93 LEU A N 1
ATOM 650 C CA . LEU A 1 93 ? -17.184 7.764 25.540 1.00 91.75 93 LEU A CA 1
ATOM 651 C C . LEU A 1 93 ? -18.427 8.628 25.295 1.00 91.75 93 LEU A C 1
ATOM 653 O O . LEU A 1 93 ? -18.490 9.766 25.755 1.00 91.75 93 LEU A O 1
ATOM 657 N N . LEU A 1 94 ? -19.454 8.073 24.648 1.00 91.44 94 LEU A N 1
ATOM 658 C CA . LEU A 1 94 ? -20.719 8.774 24.441 1.00 91.44 94 LEU A CA 1
ATOM 659 C C . LEU A 1 94 ? -21.422 9.070 25.773 1.00 91.44 94 LEU A C 1
ATOM 661 O O . LEU A 1 94 ? -21.870 10.191 26.006 1.00 91.44 94 LEU A O 1
ATOM 665 N N . GLY A 1 95 ? -21.482 8.086 26.671 1.00 92.50 95 GLY A N 1
ATOM 666 C CA . GLY A 1 95 ? -22.089 8.229 27.990 1.00 92.50 95 GLY A CA 1
ATOM 667 C C . GLY A 1 95 ? -21.395 9.292 28.840 1.00 92.50 95 GLY A C 1
ATOM 668 O O . GLY A 1 95 ? -22.066 10.140 29.428 1.00 92.50 95 GLY A O 1
ATOM 669 N N . SER A 1 96 ? -20.060 9.307 28.858 1.00 91.31 96 SER A N 1
ATOM 670 C CA . SER A 1 96 ? -19.283 10.322 29.580 1.00 91.31 96 SER A CA 1
ATOM 671 C C . SER A 1 96 ? -19.465 11.724 28.994 1.00 91.31 96 SER A C 1
ATOM 673 O O . SER A 1 96 ? -19.641 12.678 29.755 1.00 91.31 96 SER A O 1
ATOM 675 N N . ALA A 1 97 ? -19.531 11.858 27.666 1.00 91.50 97 ALA A N 1
ATOM 676 C CA . ALA A 1 97 ? -19.825 13.130 27.012 1.00 91.50 97 ALA A CA 1
ATOM 677 C C . ALA A 1 97 ? -21.223 13.659 27.382 1.00 91.50 97 ALA A C 1
ATOM 679 O O . ALA A 1 97 ? -21.371 14.830 27.740 1.00 91.50 97 ALA A O 1
ATOM 680 N N . VAL A 1 98 ? -22.248 12.799 27.363 1.00 92.75 98 VAL A N 1
ATOM 681 C CA . VAL A 1 98 ? -23.628 13.173 27.723 1.00 92.75 98 VAL A CA 1
ATOM 682 C C . VAL A 1 98 ? -23.748 13.505 29.213 1.00 92.75 98 VAL A C 1
ATOM 684 O O . VAL A 1 98 ? -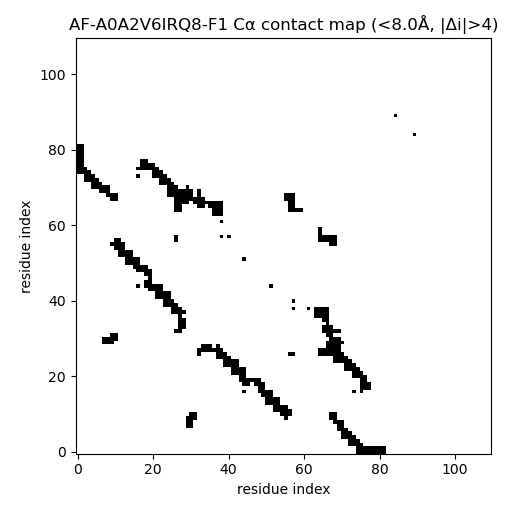24.398 14.490 29.572 1.00 92.75 98 VAL A O 1
ATOM 687 N N . ALA A 1 99 ? -23.095 12.738 30.088 1.00 92.25 99 ALA A N 1
ATOM 688 C CA . ALA A 1 99 ? -23.065 13.008 31.523 1.00 92.25 99 ALA A CA 1
ATOM 689 C C . ALA A 1 99 ? -22.373 14.345 31.831 1.00 92.25 99 ALA A C 1
ATOM 691 O O . ALA A 1 99 ? -22.913 15.161 32.581 1.00 92.25 99 ALA A O 1
ATOM 692 N N . GLY A 1 100 ? -21.225 14.608 31.197 1.00 91.56 100 GLY A N 1
ATOM 693 C CA . GLY A 1 100 ? -20.513 15.881 31.304 1.00 91.56 100 GLY A CA 1
ATOM 694 C C . GLY A 1 100 ? -21.372 17.058 30.844 1.00 91.56 100 GLY A C 1
ATOM 695 O O . GLY A 1 100 ? -21.515 18.043 31.569 1.00 91.56 100 GLY A O 1
ATOM 696 N N . LEU A 1 101 ? -22.035 16.930 29.691 1.00 90.88 101 LEU A N 1
ATOM 697 C CA . LEU A 1 101 ? -22.954 17.952 29.190 1.00 90.88 101 LEU A CA 1
ATOM 698 C C . LEU A 1 101 ? -24.126 18.189 30.156 1.00 90.88 101 LEU A C 1
ATOM 700 O O . LEU A 1 101 ? -24.511 19.334 30.390 1.00 90.88 101 LEU A O 1
ATOM 704 N N . GLY A 1 102 ? -2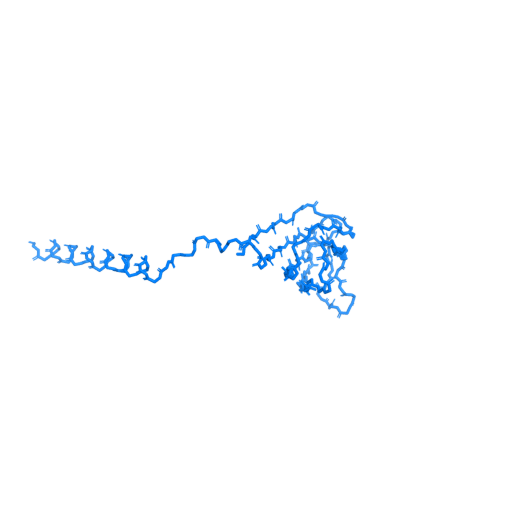4.668 17.126 30.756 1.00 91.75 102 GLY A N 1
ATOM 705 C CA . GLY A 1 102 ? -25.715 17.204 31.775 1.00 91.75 102 GLY A CA 1
ATOM 706 C C . GLY A 1 102 ? -25.279 17.971 33.028 1.00 91.75 102 GLY A C 1
ATOM 707 O O . GLY A 1 102 ? -26.028 18.820 33.520 1.00 91.75 102 GLY A O 1
ATOM 708 N N . LEU A 1 103 ? -24.056 17.732 33.510 1.00 92.00 103 LEU A N 1
ATOM 709 C CA . LEU A 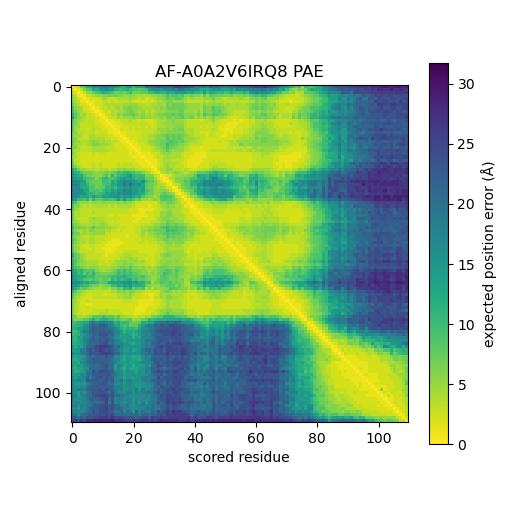1 103 ? -23.476 18.456 34.645 1.00 92.00 103 LEU A CA 1
ATOM 710 C C . LEU A 1 103 ? -23.273 19.941 34.331 1.00 92.00 103 LEU A C 1
ATOM 712 O O . LEU A 1 103 ? -23.689 20.784 35.126 1.00 92.00 103 LEU A O 1
ATOM 716 N N . VAL A 1 104 ? -22.724 20.273 33.159 1.00 92.62 104 VAL A N 1
ATOM 717 C CA . VAL A 1 104 ? -22.546 21.667 32.715 1.00 92.62 104 VAL A CA 1
ATOM 718 C C . VAL A 1 104 ? -23.896 22.379 32.610 1.00 92.62 104 VAL A C 1
ATOM 720 O O . VAL A 1 104 ? -24.054 23.490 33.115 1.00 92.62 104 VAL A O 1
ATOM 723 N N . ARG A 1 105 ? -24.916 21.724 32.038 1.00 89.25 105 ARG A N 1
ATOM 724 C CA . ARG A 1 105 ? -26.274 22.285 31.942 1.00 89.25 105 ARG A CA 1
ATOM 725 C C . ARG A 1 105 ? -26.897 22.553 33.310 1.00 89.25 105 ARG A C 1
ATOM 727 O O . ARG A 1 105 ? -27.627 23.529 33.460 1.00 89.25 105 ARG A O 1
ATOM 734 N N . ARG A 1 106 ? -26.646 21.679 34.290 1.00 87.56 106 ARG A N 1
ATOM 735 C CA . ARG A 1 106 ? -27.126 21.847 35.669 1.00 87.56 106 ARG A CA 1
ATOM 736 C C . ARG A 1 106 ? -26.380 22.963 36.395 1.00 87.56 106 ARG A C 1
ATOM 738 O O . ARG A 1 106 ? -27.009 23.691 37.154 1.00 87.56 106 ARG A O 1
ATOM 745 N N . TYR A 1 107 ? -25.078 23.092 36.160 1.00 86.44 107 TYR A N 1
ATOM 746 C CA . TYR A 1 107 ? -24.254 24.151 36.735 1.00 86.44 107 TYR A CA 1
ATOM 747 C C . TYR A 1 107 ? -24.664 25.535 36.217 1.00 86.44 107 TYR A C 1
ATOM 749 O O . TYR A 1 107 ? -24.868 26.432 37.019 1.00 86.44 107 TYR A O 1
ATOM 757 N N . LEU A 1 108 ? -24.887 25.680 34.907 1.00 88.75 108 LEU A N 1
ATOM 758 C CA . LEU A 1 108 ? -25.291 26.949 34.276 1.00 88.75 108 LEU A CA 1
ATOM 759 C C . LEU A 1 108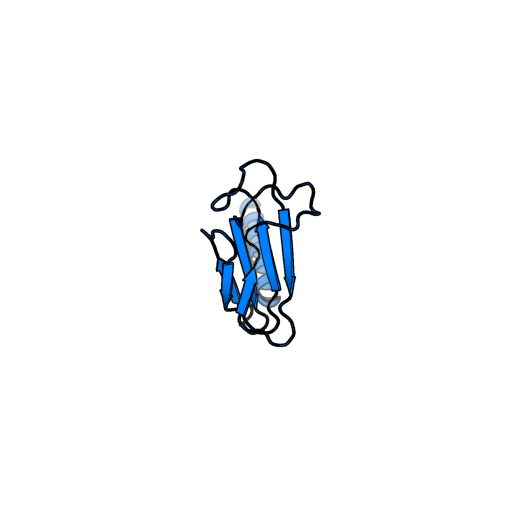 ? -26.747 27.372 34.553 1.00 88.75 108 LEU A C 1
ATOM 761 O O . LEU A 1 108 ? -27.127 28.491 34.226 1.00 88.75 108 LEU A O 1
ATOM 765 N N . LYS A 1 109 ? -27.588 26.469 35.075 1.00 78.50 109 LYS A N 1
ATOM 766 C CA . LYS A 1 109 ? -28.978 26.761 35.480 1.00 78.50 109 LYS A CA 1
ATOM 767 C C . LYS A 1 109 ? -29.126 27.055 36.979 1.00 78.50 109 LYS A C 1
ATOM 769 O O . LYS A 1 109 ? -30.254 27.214 37.444 1.00 78.50 109 LYS A O 1
ATOM 774 N N . ARG A 1 110 ? -28.024 27.067 37.726 1.00 55.34 110 ARG A N 1
ATOM 775 C CA . ARG A 1 110 ? -27.948 27.680 39.055 1.00 55.34 110 ARG A CA 1
ATOM 776 C C . ARG A 1 110 ? -27.430 29.101 38.922 1.00 55.34 110 ARG A C 1
ATOM 778 O O . ARG A 1 110 ? -27.804 29.896 39.805 1.00 55.34 110 ARG A O 1
#

Sequence (110 aa):
MALTNFENLSGDTTITVDTGAFLVVHYGKGSGGSSKGGSLEFFQVVNNETTVTVPGFPNAGDTFATGGISSIRAFCPGGPPPPVPDSGTTAMLLGSAVAGLGLVRRYLKR

Radius of gyration: 21.87 Å; Cα contacts (8 Å, |Δi|>4): 234; chains: 1; bounding box: 43×46×58 Å

Nearest PDB structures (foldseek):
  1v0a-assembly1_A  TM=3.672E-01  e=2.842E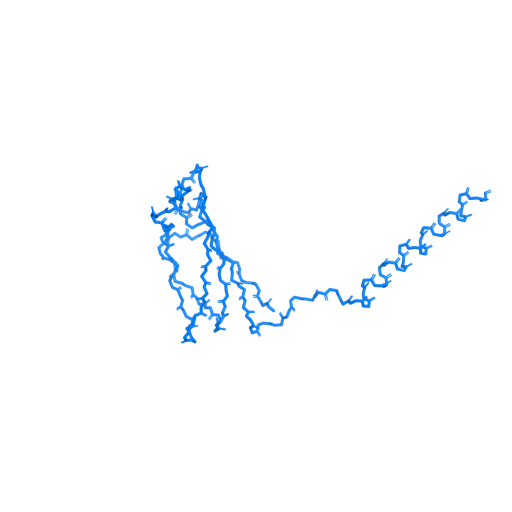+00  Acetivibrio thermocellus
  6r31-assembly1_A  TM=2.849E-01  e=1.057E+00  Acetivibrio thermocellus ATCC 27405
  2e32-assembly2_C  TM=3.855E-01  e=2.842E+00  Mus musculus
  6ed1-assembly2_C  TM=2.872E-01  e=5.494E+00  Phocaeicola dorei

Solvent-accessible surface area (backbone atoms only — not comparable to full-atom values): 5948 Å² total; per-residue (Å²): 51,40,76,49,79,47,65,89,40,61,53,67,41,74,43,80,47,51,57,57,18,38,34,45,36,35,26,14,62,13,52,93,26,32,90,61,50,46,37,76,49,77,48,74,44,55,97,70,40,48,66,50,74,46,67,20,51,56,62,87,86,46,92,44,37,53,14,9,35,35,36,38,40,37,43,20,72,83,32,68,62,65,91,63,81,48,73,67,53,52,51,50,54,52,48,52,50,53,50,50,52,50,52,52,56,55,59,76,73,105

Mean predicted aligned error: 11.54 Å

Foldseek 3Di:
DDKDKDAQDAFWDKDFAFFQKKKWWKFAAHDVFHNFFIDIDIDTHHPRDGMDTDGQWDDPPDPRGRGGTGMMMIDHPPDDPDPDQDPVNVVVVVVVVVVVVVVVVVVVVD

Secondary structure (DSSP, 8-state):
-EEEEEES-BSSEEEE--TT-EEEEEEEBSBT--SS--EEEEEE--TT-SEEEE-SS--TT-TT---EEEEEEEEETTSPPP-PPPHHHHHHHHHHHHHHHHHHHHHTT-

pLDDT: mean 82.28, std 10.43, range [53.25, 93.12]